Protein AF-A0A531KGA3-F1 (afdb_monomer)

Mean predicted aligned error: 5.95 Å

Structure (mmCIF, N/CA/C/O backbone):
data_AF-A0A531KGA3-F1
#
_entry.id   AF-A0A531KGA3-F1
#
loop_
_atom_site.group_PDB
_atom_site.id
_atom_site.type_symbol
_atom_site.label_atom_id
_atom_site.label_alt_id
_atom_site.label_comp_id
_atom_site.label_asym_id
_atom_site.label_entity_id
_atom_site.label_seq_id
_atom_site.pdbx_PDB_ins_code
_atom_site.Cartn_x
_atom_site.Cartn_y
_atom_site.Cartn_z
_atom_site.occupancy
_atom_site.B_iso_or_equiv
_atom_site.auth_seq_id
_atom_site.auth_comp_id
_atom_site.auth_asym_id
_atom_site.auth_atom_id
_atom_site.pdbx_PDB_model_num
ATOM 1 N N . LEU A 1 1 ? 24.587 -5.714 -18.022 1.00 88.25 1 LEU A N 1
ATOM 2 C CA . LEU A 1 1 ? 23.294 -5.263 -17.454 1.00 88.25 1 LEU A CA 1
ATOM 3 C C . LEU A 1 1 ? 22.081 -5.694 -18.294 1.00 88.25 1 LEU A C 1
ATOM 5 O O . LEU A 1 1 ? 21.226 -6.366 -17.737 1.00 88.25 1 LEU A O 1
ATOM 9 N N . ILE A 1 2 ? 22.032 -5.436 -19.612 1.00 92.56 2 ILE A N 1
ATOM 10 C CA . ILE A 1 2 ? 20.895 -5.806 -20.502 1.00 92.56 2 ILE A CA 1
ATOM 11 C C . ILE A 1 2 ? 20.440 -7.267 -20.344 1.00 92.56 2 ILE A C 1
ATOM 13 O O . ILE A 1 2 ? 19.265 -7.530 -20.120 1.00 92.56 2 ILE A O 1
ATOM 17 N N . ARG A 1 3 ? 21.375 -8.229 -20.357 1.00 94.12 3 ARG A N 1
ATOM 18 C CA . ARG A 1 3 ? 21.064 -9.657 -20.150 1.00 94.12 3 ARG A CA 1
ATOM 19 C C . ARG A 1 3 ? 20.325 -9.940 -18.829 1.00 94.12 3 ARG A C 1
ATOM 21 O O . ARG A 1 3 ? 19.487 -10.834 -18.787 1.00 94.12 3 ARG A O 1
ATOM 28 N N . ILE A 1 4 ? 20.637 -9.206 -17.757 1.00 93.94 4 ILE A N 1
ATOM 29 C CA . ILE A 1 4 ? 19.978 -9.361 -16.448 1.00 93.94 4 ILE A CA 1
ATOM 30 C C . ILE A 1 4 ? 18.566 -8.782 -16.506 1.00 93.94 4 ILE A C 1
ATOM 32 O O . ILE A 1 4 ? 17.634 -9.446 -16.064 1.00 93.94 4 ILE A O 1
ATOM 36 N N . ILE A 1 5 ? 18.410 -7.592 -17.096 1.00 94.19 5 ILE A N 1
ATOM 37 C CA . ILE A 1 5 ? 17.101 -6.957 -17.291 1.00 94.19 5 ILE A CA 1
ATOM 38 C C . ILE A 1 5 ? 16.182 -7.916 -18.056 1.00 94.19 5 ILE A C 1
ATOM 40 O O . ILE A 1 5 ? 15.120 -8.256 -17.545 1.00 94.19 5 ILE A O 1
ATOM 44 N N . ASN A 1 6 ? 16.640 -8.445 -19.198 1.00 93.12 6 ASN A N 1
ATOM 45 C CA . ASN A 1 6 ? 15.880 -9.395 -20.018 1.00 93.12 6 ASN A CA 1
ATOM 46 C C . ASN A 1 6 ? 15.467 -10.645 -19.236 1.00 93.12 6 ASN A C 1
ATOM 48 O O . ASN A 1 6 ? 14.332 -11.095 -19.357 1.00 93.12 6 ASN A O 1
ATOM 52 N N . LYS A 1 7 ? 16.351 -11.179 -18.383 1.00 92.56 7 LYS A N 1
ATOM 53 C CA . LYS A 1 7 ? 16.028 -12.329 -17.528 1.00 92.56 7 LYS A CA 1
ATOM 54 C C . LYS A 1 7 ? 14.934 -12.003 -16.502 1.00 92.56 7 LYS A C 1
ATOM 56 O O . LYS A 1 7 ? 14.063 -12.837 -16.277 1.00 92.56 7 LYS A O 1
ATOM 61 N N . ILE A 1 8 ? 14.978 -10.820 -15.883 1.00 91.19 8 ILE A N 1
ATOM 62 C CA . ILE A 1 8 ? 13.982 -10.389 -14.888 1.00 91.19 8 ILE A CA 1
ATOM 63 C C . ILE A 1 8 ? 12.620 -10.176 -15.550 1.00 91.19 8 ILE A C 1
ATOM 65 O O . ILE A 1 8 ? 11.625 -10.710 -15.068 1.00 91.19 8 ILE A O 1
ATOM 69 N N . VAL A 1 9 ? 12.569 -9.432 -16.658 1.00 90.00 9 VAL A N 1
ATOM 70 C CA . VAL A 1 9 ? 11.294 -9.097 -17.311 1.00 90.00 9 VAL A CA 1
ATOM 71 C C . VAL A 1 9 ? 10.654 -10.312 -17.979 1.00 90.00 9 VAL A C 1
ATOM 73 O O . VAL A 1 9 ? 9.442 -10.487 -17.869 1.00 90.00 9 VAL A O 1
ATOM 76 N N . ALA A 1 10 ? 11.452 -11.215 -18.562 1.00 89.81 10 ALA A N 1
ATOM 77 C CA . ALA A 1 10 ? 10.942 -12.454 -19.145 1.00 89.81 10 ALA A CA 1
ATOM 78 C C . ALA A 1 10 ? 10.292 -13.365 -18.091 1.00 89.81 10 ALA A C 1
ATOM 80 O O . ALA A 1 10 ? 9.258 -13.971 -18.362 1.00 89.81 10 ALA A O 1
ATOM 81 N N . ALA A 1 11 ? 10.840 -13.411 -16.869 1.00 88.2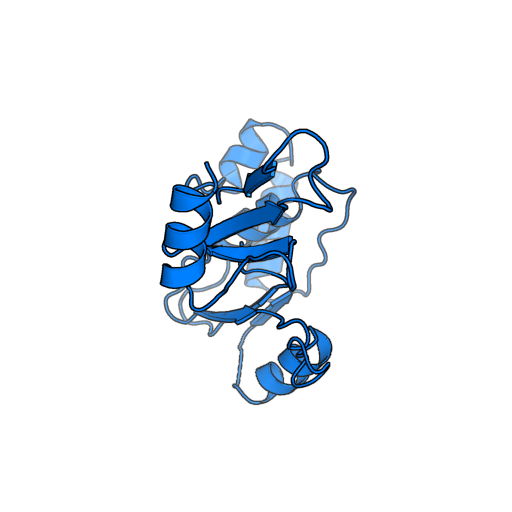5 11 ALA A N 1
ATOM 82 C CA . ALA A 1 11 ? 10.275 -14.199 -15.770 1.00 88.25 11 ALA A CA 1
ATOM 83 C C . ALA A 1 11 ? 8.872 -13.733 -15.335 1.00 88.25 11 ALA A C 1
ATOM 85 O O . ALA A 1 11 ? 8.167 -14.475 -14.658 1.00 88.25 11 ALA A O 1
ATOM 86 N N . VAL A 1 12 ? 8.465 -12.519 -15.718 1.00 83.88 12 VAL A N 1
ATOM 87 C CA . VAL A 1 12 ? 7.171 -11.912 -15.366 1.00 83.88 12 VAL A CA 1
ATOM 88 C C . VAL A 1 12 ? 6.328 -11.586 -16.606 1.00 83.88 12 VAL A C 1
ATOM 90 O O . VAL A 1 12 ? 5.398 -10.785 -16.540 1.00 83.88 12 VAL A O 1
ATOM 93 N N . GLY A 1 13 ? 6.660 -12.195 -17.753 1.00 83.94 13 GLY A N 1
ATOM 94 C CA . GLY A 1 13 ? 5.906 -12.058 -19.003 1.00 83.94 13 GLY A CA 1
ATOM 95 C C . GLY A 1 13 ? 6.000 -10.674 -19.653 1.00 83.94 13 GLY A C 1
ATOM 96 O O . GLY A 1 13 ? 5.093 -10.268 -20.379 1.00 83.94 13 GLY A O 1
ATOM 97 N N . ARG A 1 14 ? 7.068 -9.921 -19.377 1.00 86.25 14 ARG A N 1
ATOM 98 C CA . ARG A 1 14 ? 7.345 -8.605 -19.969 1.00 86.25 14 ARG A CA 1
ATOM 99 C C . ARG A 1 14 ? 8.585 -8.666 -20.863 1.00 86.25 14 ARG A C 1
ATOM 101 O O . ARG A 1 14 ? 9.396 -9.585 -20.763 1.00 86.25 14 ARG A O 1
ATOM 108 N N . ARG A 1 15 ? 8.737 -7.673 -21.740 1.00 88.69 15 ARG A N 1
ATOM 109 C CA . ARG A 1 15 ? 9.884 -7.532 -22.648 1.00 88.69 15 ARG A CA 1
ATOM 110 C C . ARG A 1 15 ? 10.446 -6.116 -22.599 1.00 88.69 15 ARG A C 1
ATOM 112 O O . ARG A 1 15 ? 9.725 -5.193 -22.233 1.00 88.69 15 ARG A O 1
ATOM 119 N N . VAL A 1 16 ? 11.716 -5.981 -22.966 1.00 91.06 16 VAL A N 1
ATOM 120 C CA . VAL A 1 16 ? 12.384 -4.697 -23.190 1.00 91.06 16 VAL A CA 1
ATOM 121 C C . VAL A 1 16 ? 13.382 -4.860 -24.334 1.00 91.06 16 VAL A C 1
ATOM 123 O O . VAL A 1 16 ? 14.194 -5.785 -24.332 1.00 91.06 16 VAL A O 1
ATOM 126 N N . ASP A 1 17 ? 13.276 -4.000 -25.338 1.00 91.56 17 ASP A N 1
ATOM 127 C CA . ASP A 1 17 ? 14.075 -4.025 -26.567 1.00 91.56 17 ASP A CA 1
ATOM 128 C C . ASP A 1 17 ? 14.058 -2.635 -27.232 1.00 91.56 17 ASP A C 1
ATOM 130 O O . ASP A 1 17 ? 13.523 -1.686 -26.669 1.00 91.56 17 ASP A O 1
ATOM 134 N N . GLU A 1 18 ? 14.669 -2.472 -28.405 1.00 88.88 18 GLU A N 1
ATOM 135 C CA . GLU A 1 18 ? 14.746 -1.162 -29.075 1.00 88.88 18 GLU A CA 1
ATOM 136 C C . GLU A 1 18 ? 13.375 -0.612 -29.506 1.00 88.88 18 GLU A C 1
ATOM 138 O O . GLU A 1 18 ? 13.206 0.602 -29.596 1.00 88.88 18 GLU A O 1
ATOM 143 N N . SER A 1 19 ? 12.380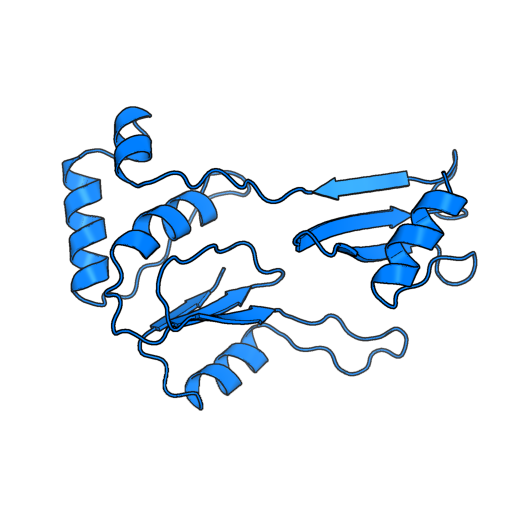 -1.482 -29.724 1.00 88.25 19 SER A N 1
ATOM 144 C CA . SER A 1 19 ? 11.000 -1.072 -30.020 1.00 88.25 19 SER A CA 1
ATOM 145 C C . SER A 1 19 ? 10.226 -0.684 -28.756 1.00 88.25 19 SER A C 1
ATOM 147 O O . SER A 1 19 ? 9.285 0.107 -28.815 1.00 88.25 19 SER A O 1
ATOM 149 N N . GLN A 1 20 ? 10.627 -1.232 -27.603 1.00 87.94 20 GLN A N 1
ATOM 150 C CA . GLN A 1 20 ? 10.056 -0.970 -26.280 1.00 87.94 20 GLN A CA 1
ATOM 151 C C . GLN A 1 20 ? 11.177 -0.746 -25.263 1.00 87.94 20 GLN A C 1
ATOM 153 O O . GLN A 1 20 ? 11.467 -1.630 -24.450 1.00 87.94 20 GLN A O 1
ATOM 158 N N . PRO A 1 21 ? 11.829 0.431 -25.296 1.00 92.88 21 PRO A N 1
ATOM 159 C CA . PRO A 1 21 ? 13.055 0.666 -24.543 1.00 92.88 21 PRO A CA 1
ATOM 160 C C . PRO A 1 21 ? 12.815 0.904 -23.050 1.00 92.88 21 PRO A C 1
ATOM 162 O O . PRO A 1 21 ? 13.771 1.167 -22.331 1.00 92.88 21 PRO A O 1
ATOM 165 N N . MET A 1 22 ? 11.573 0.828 -22.564 1.00 94.06 22 MET A N 1
ATOM 166 C CA . MET A 1 22 ? 11.210 0.984 -21.155 1.00 94.06 22 MET A CA 1
ATOM 167 C C . MET A 1 22 ? 10.280 -0.139 -20.716 1.00 94.06 22 MET A C 1
ATOM 169 O O . MET A 1 22 ? 9.460 -0.619 -21.498 1.00 94.06 22 MET A O 1
ATOM 173 N N . VAL A 1 23 ? 10.384 -0.535 -19.452 1.00 90.25 23 VAL A N 1
ATOM 174 C CA . VAL A 1 23 ? 9.563 -1.599 -18.877 1.00 90.25 23 VAL A CA 1
ATOM 175 C C . VAL A 1 23 ? 9.307 -1.352 -17.397 1.00 90.25 23 VAL A C 1
ATOM 177 O O . VAL A 1 23 ? 10.236 -1.128 -16.623 1.00 90.25 23 VAL A O 1
ATOM 180 N N . ASP A 1 24 ? 8.040 -1.473 -17.011 1.00 88.06 24 ASP A N 1
ATOM 181 C CA . ASP A 1 24 ? 7.594 -1.574 -15.626 1.00 88.06 24 ASP A CA 1
ATOM 182 C C . ASP A 1 24 ? 7.093 -2.993 -15.357 1.00 88.06 24 ASP A C 1
ATOM 184 O O . ASP A 1 24 ? 6.303 -3.569 -16.114 1.00 88.06 24 ASP A O 1
ATOM 188 N N . ALA A 1 25 ? 7.583 -3.579 -14.273 1.00 85.25 25 ALA A N 1
ATOM 189 C CA . ALA A 1 25 ? 7.376 -4.974 -13.938 1.00 85.25 25 ALA A CA 1
ATOM 190 C C . ALA A 1 25 ? 7.244 -5.176 -12.427 1.00 85.25 25 ALA A C 1
ATOM 192 O O . ALA A 1 25 ? 7.777 -4.419 -11.612 1.00 85.25 25 ALA A O 1
ATOM 193 N N . ARG A 1 26 ? 6.559 -6.258 -12.054 1.00 82.00 26 ARG A N 1
ATOM 194 C CA . ARG A 1 26 ? 6.476 -6.729 -10.674 1.00 82.00 26 ARG A CA 1
ATOM 195 C C . ARG A 1 26 ? 7.246 -8.030 -10.544 1.00 82.00 26 ARG A C 1
ATOM 197 O O . ARG A 1 26 ? 6.891 -9.012 -11.184 1.00 82.00 26 ARG A O 1
ATOM 204 N N . MET A 1 27 ? 8.303 -8.020 -9.743 1.00 86.31 27 MET A N 1
ATOM 205 C CA . MET A 1 27 ? 9.130 -9.196 -9.492 1.00 86.31 27 MET A CA 1
ATOM 206 C C . MET A 1 27 ? 8.370 -10.235 -8.657 1.00 86.31 27 MET A C 1
ATOM 208 O O . MET A 1 27 ? 7.393 -9.919 -7.979 1.00 86.31 27 MET A O 1
ATOM 212 N N . LEU A 1 28 ? 8.848 -11.481 -8.671 1.00 80.94 28 LEU A N 1
ATOM 213 C CA . LEU A 1 28 ? 8.245 -12.592 -7.919 1.00 80.94 28 LEU A CA 1
ATOM 214 C C . LEU A 1 28 ? 8.232 -12.364 -6.398 1.00 80.94 28 LEU A C 1
ATOM 216 O O . LEU A 1 28 ? 7.347 -12.859 -5.711 1.00 80.94 28 LEU A O 1
ATOM 220 N N . ASP A 1 29 ? 9.186 -11.594 -5.868 1.00 80.50 29 ASP A N 1
ATOM 221 C CA . ASP A 1 29 ? 9.223 -11.196 -4.453 1.00 80.50 29 ASP A CA 1
ATOM 222 C C . ASP A 1 29 ? 8.266 -10.032 -4.130 1.00 80.50 29 ASP A C 1
ATOM 224 O O . ASP A 1 29 ? 8.257 -9.504 -3.018 1.00 80.50 29 ASP A O 1
ATOM 228 N N . GLY A 1 30 ? 7.477 -9.618 -5.118 1.00 78.88 30 GLY A N 1
ATOM 229 C CA . GLY A 1 30 ? 6.562 -8.505 -5.057 1.00 78.88 30 GLY A CA 1
ATOM 230 C C . GLY A 1 30 ? 7.179 -7.193 -5.510 1.00 78.88 30 GLY A C 1
ATOM 231 O O . GLY A 1 30 ? 6.383 -6.371 -5.942 1.00 78.88 30 GLY A O 1
ATOM 232 N N . SER A 1 31 ? 8.510 -7.000 -5.451 1.00 84.56 31 SER A N 1
ATOM 233 C CA . SER A 1 31 ? 9.213 -5.720 -5.680 1.00 84.56 31 SER A CA 1
ATOM 234 C C . SER A 1 31 ? 8.862 -5.074 -7.021 1.00 84.56 31 SER A C 1
ATOM 236 O O . SER A 1 31 ? 8.691 -5.762 -8.030 1.00 84.56 31 SER A O 1
ATOM 238 N N . ARG A 1 32 ? 8.798 -3.735 -7.056 1.00 86.00 32 ARG A N 1
ATOM 239 C CA . ARG A 1 32 ? 8.623 -3.010 -8.325 1.00 86.00 32 ARG A CA 1
ATOM 240 C C . ARG A 1 32 ? 9.972 -2.890 -9.022 1.00 86.00 32 ARG A C 1
ATOM 242 O O . ARG A 1 32 ? 10.941 -2.436 -8.412 1.00 86.00 32 ARG A O 1
ATOM 249 N N . PHE A 1 33 ? 10.010 -3.280 -10.286 1.00 91.62 33 PHE A N 1
ATOM 250 C CA . PHE A 1 33 ? 11.171 -3.205 -11.158 1.00 91.62 33 PHE A CA 1
ATOM 251 C C . PHE A 1 33 ? 10.846 -2.281 -12.326 1.00 91.62 33 PHE A C 1
ATOM 253 O O . PHE A 1 33 ? 9.891 -2.529 -13.058 1.00 91.62 33 PHE A O 1
ATOM 260 N N . ASN A 1 34 ? 11.653 -1.244 -12.504 1.00 94.25 34 ASN A N 1
ATOM 261 C CA . ASN A 1 34 ? 11.634 -0.397 -13.685 1.00 94.25 34 ASN A CA 1
ATOM 262 C C . ASN A 1 34 ? 12.994 -0.496 -14.380 1.00 94.25 34 ASN A C 1
ATOM 264 O O . ASN A 1 34 ? 14.035 -0.509 -13.714 1.00 94.25 34 ASN A O 1
ATOM 268 N N . ALA A 1 35 ? 12.989 -0.566 -15.706 1.00 96.00 35 ALA A N 1
ATOM 269 C CA . ALA A 1 35 ? 14.207 -0.440 -16.488 1.00 96.00 35 ALA A CA 1
ATOM 270 C C . ALA A 1 35 ? 13.984 0.378 -17.759 1.00 96.00 35 ALA A C 1
ATOM 272 O O . ALA A 1 35 ? 12.908 0.340 -18.354 1.00 96.00 35 ALA A O 1
ATOM 273 N N . ALA A 1 36 ? 15.041 1.063 -18.190 1.00 95.75 36 ALA A N 1
ATOM 274 C CA . ALA A 1 36 ? 15.104 1.762 -19.464 1.00 95.75 36 ALA A CA 1
ATOM 275 C C . ALA A 1 36 ? 16.429 1.451 -20.170 1.00 95.75 36 ALA A C 1
ATOM 277 O O . ALA A 1 36 ? 17.481 1.419 -19.538 1.00 95.75 36 ALA A O 1
ATOM 278 N N . ILE A 1 37 ? 16.403 1.205 -21.474 1.00 95.62 37 ILE A N 1
ATOM 279 C CA . ILE A 1 37 ? 17.581 0.948 -22.311 1.00 95.62 37 ILE A CA 1
ATOM 280 C C . ILE A 1 37 ? 17.681 2.003 -23.417 1.00 95.62 37 ILE A C 1
ATOM 282 O O . ILE A 1 37 ? 16.841 2.899 -23.505 1.00 95.62 37 ILE A O 1
ATOM 286 N N . ARG A 1 38 ? 18.716 1.934 -24.263 1.00 93.44 38 ARG A N 1
ATOM 287 C CA . ARG A 1 38 ? 18.810 2.822 -25.429 1.00 93.44 38 ARG A CA 1
ATOM 288 C C . ARG A 1 38 ? 17.583 2.663 -26.343 1.00 93.44 38 ARG A C 1
ATOM 290 O O . ARG A 1 38 ? 17.120 1.538 -26.511 1.00 93.44 38 ARG A O 1
ATOM 297 N N . PRO A 1 39 ? 17.076 3.760 -26.935 1.00 92.44 39 PRO A N 1
ATOM 298 C CA . PRO A 1 39 ? 17.633 5.122 -26.918 1.00 92.44 39 PRO A CA 1
ATOM 299 C C . PRO A 1 39 ? 17.283 5.977 -25.681 1.00 92.44 39 PRO A C 1
ATOM 301 O O . PRO A 1 39 ? 17.804 7.079 -25.562 1.00 92.44 39 PRO A O 1
ATOM 304 N N . VAL A 1 40 ? 16.447 5.498 -24.751 1.00 94.75 40 VAL A N 1
ATOM 305 C CA . VAL A 1 40 ? 16.014 6.270 -23.563 1.00 94.75 40 VAL A CA 1
ATOM 306 C C . VAL A 1 40 ? 17.157 6.468 -22.564 1.00 94.75 40 VAL A C 1
ATOM 308 O O . VAL A 1 40 ? 17.414 7.581 -22.114 1.00 94.75 40 VAL A O 1
ATOM 311 N N . GLY A 1 41 ? 17.866 5.391 -22.226 1.00 93.25 41 GLY A N 1
ATO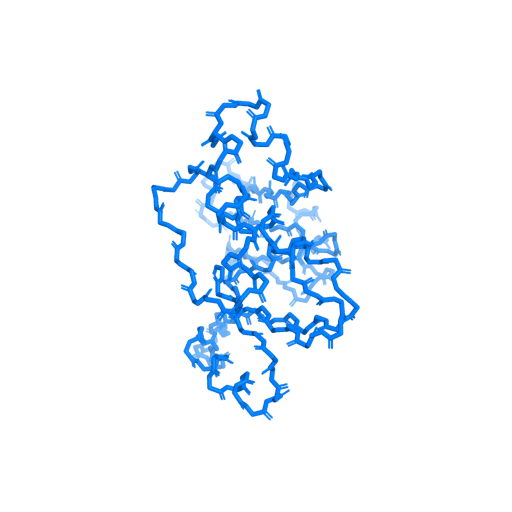M 312 C CA . GLY A 1 41 ? 19.082 5.455 -21.416 1.00 93.25 41 GLY A CA 1
ATOM 313 C C . GLY A 1 41 ? 20.290 5.809 -22.282 1.00 93.25 41 GLY A C 1
ATOM 314 O O . GLY A 1 41 ? 20.935 4.905 -22.813 1.00 93.25 41 GLY A O 1
ATOM 315 N N . VAL A 1 42 ? 20.575 7.105 -22.444 1.00 93.00 42 VAL A N 1
ATOM 316 C CA . VAL A 1 42 ? 21.631 7.630 -23.338 1.00 93.00 42 VAL A CA 1
ATOM 317 C C . VAL A 1 42 ? 22.995 6.993 -23.045 1.00 93.00 42 VAL A C 1
ATOM 319 O O . VAL A 1 42 ? 23.626 6.434 -23.945 1.00 93.00 42 VAL A O 1
ATOM 322 N N . ASP A 1 43 ? 23.389 6.971 -21.770 1.00 94.94 43 ASP A N 1
ATOM 323 C CA . ASP A 1 43 ? 24.682 6.438 -21.313 1.00 94.94 43 ASP A CA 1
ATOM 324 C C . ASP A 1 43 ? 24.675 4.914 -21.091 1.00 94.94 43 ASP A C 1
ATOM 326 O O . ASP A 1 43 ? 25.693 4.310 -20.749 1.00 94.94 43 ASP A O 1
ATOM 330 N N . GLY A 1 44 ? 23.527 4.264 -21.297 1.00 93.12 44 GLY A N 1
ATOM 331 C CA . GLY A 1 44 ? 23.346 2.830 -21.112 1.00 93.12 44 GLY A CA 1
ATOM 332 C C . GLY A 1 44 ? 22.077 2.465 -20.335 1.00 93.12 44 GLY A C 1
ATOM 333 O O . GLY A 1 44 ? 21.236 3.316 -20.055 1.00 93.12 44 GLY A O 1
ATOM 334 N N . PRO A 1 45 ? 21.902 1.173 -20.002 1.00 95.81 45 PRO A N 1
ATOM 335 C CA . PRO A 1 45 ? 20.710 0.690 -19.314 1.00 95.81 45 PRO A CA 1
ATOM 336 C C . PRO A 1 45 ? 20.565 1.261 -17.897 1.00 95.81 45 PRO A C 1
ATOM 338 O O . PRO A 1 45 ? 21.473 1.129 -17.079 1.00 95.81 45 PRO A O 1
ATOM 341 N N . LEU A 1 46 ? 19.391 1.804 -17.594 1.00 97.06 46 LEU A N 1
ATOM 342 C CA . LEU A 1 46 ? 18.965 2.282 -16.283 1.00 97.06 46 LEU A CA 1
ATOM 343 C C . LEU A 1 46 ? 18.059 1.238 -15.625 1.00 97.06 46 LEU A C 1
ATOM 345 O O . LEU A 1 46 ? 17.234 0.615 -16.294 1.00 97.06 46 LEU A O 1
ATOM 349 N N . VAL A 1 47 ? 18.205 1.047 -14.313 1.00 96.00 47 VAL A N 1
ATOM 350 C CA . VAL A 1 47 ? 17.374 0.131 -13.520 1.00 96.00 47 VAL A CA 1
ATOM 351 C C . VAL A 1 47 ? 17.040 0.780 -12.183 1.00 96.00 47 VAL A C 1
ATOM 353 O O . VAL A 1 47 ? 17.930 1.278 -11.497 1.00 96.00 47 VAL A O 1
ATOM 356 N N . SER A 1 48 ? 15.773 0.711 -11.784 1.00 94.12 48 SER A N 1
ATOM 357 C CA . SER A 1 48 ? 15.305 1.082 -10.450 1.00 94.12 48 SER A CA 1
ATOM 358 C C . SER A 1 48 ? 14.510 -0.070 -9.845 1.00 94.12 48 SER A C 1
ATOM 360 O O . SER A 1 48 ? 13.600 -0.612 -10.475 1.00 94.12 48 SER A O 1
ATOM 362 N N . ILE A 1 49 ? 14.863 -0.465 -8.620 1.00 91.38 49 ILE A N 1
ATOM 363 C CA . ILE A 1 49 ? 14.156 -1.510 -7.876 1.00 91.38 49 ILE A CA 1
ATOM 364 C C . ILE A 1 49 ? 13.664 -0.923 -6.566 1.00 91.38 49 ILE A C 1
ATOM 366 O O . ILE A 1 49 ? 14.451 -0.557 -5.692 1.00 91.38 49 ILE A O 1
ATOM 370 N N . ARG A 1 50 ? 12.345 -0.898 -6.404 1.00 86.56 50 ARG A N 1
ATOM 371 C CA . ARG A 1 50 ? 11.698 -0.511 -5.156 1.00 86.56 50 ARG A CA 1
ATOM 372 C C . ARG A 1 50 ? 11.252 -1.768 -4.428 1.00 86.56 50 ARG A C 1
ATOM 374 O O . ARG A 1 50 ? 10.254 -2.397 -4.786 1.00 86.56 50 ARG A O 1
ATOM 381 N N . LYS A 1 51 ? 12.022 -2.130 -3.403 1.00 82.38 51 LYS A N 1
ATOM 382 C CA . LYS A 1 51 ? 11.719 -3.268 -2.534 1.00 82.38 51 LYS A CA 1
ATOM 383 C C . LYS A 1 51 ? 10.573 -2.924 -1.596 1.00 82.38 51 LYS A C 1
ATOM 385 O O . LYS A 1 51 ? 10.493 -1.809 -1.083 1.00 82.38 51 LYS A O 1
ATOM 390 N N . PHE A 1 52 ? 9.735 -3.910 -1.314 1.00 71.75 52 PHE A N 1
ATOM 391 C CA . PHE A 1 52 ? 8.758 -3.796 -0.241 1.00 71.75 52 PHE A CA 1
ATOM 392 C C . PHE A 1 52 ? 9.421 -4.120 1.094 1.00 71.75 52 PHE A C 1
ATOM 394 O O . PHE A 1 52 ? 10.107 -5.137 1.232 1.00 71.75 52 PHE A O 1
ATOM 401 N N . SER A 1 53 ? 9.248 -3.232 2.076 1.00 67.44 53 SER A N 1
ATOM 402 C CA . SER A 1 53 ? 9.708 -3.494 3.438 1.00 67.44 53 SER A CA 1
ATOM 403 C C . SER A 1 53 ? 8.993 -4.735 3.965 1.00 67.44 53 SER A C 1
ATOM 405 O O . SER A 1 53 ? 7.764 -4.789 3.980 1.00 67.44 53 SER A O 1
ATOM 407 N N . LYS A 1 54 ? 9.762 -5.733 4.407 1.00 66.56 54 LYS A N 1
ATOM 408 C CA . LYS A 1 54 ? 9.222 -6.889 5.137 1.00 66.56 54 LYS A CA 1
ATOM 409 C C . LYS A 1 54 ? 8.903 -6.546 6.595 1.00 66.56 54 LYS A C 1
ATOM 411 O O . LYS A 1 54 ? 8.157 -7.270 7.246 1.00 66.56 54 LYS A O 1
ATOM 416 N N . ASN A 1 55 ? 9.465 -5.449 7.108 1.00 66.25 55 ASN A N 1
ATOM 417 C CA . ASN A 1 55 ? 9.267 -5.027 8.486 1.00 66.25 55 ASN A CA 1
ATOM 418 C C . ASN A 1 55 ? 7.984 -4.210 8.593 1.00 66.25 55 ASN A C 1
ATOM 420 O O . ASN A 1 55 ? 7.917 -3.065 8.141 1.00 66.25 55 ASN A O 1
ATOM 424 N N . LYS A 1 56 ? 6.978 -4.823 9.216 1.00 72.56 56 LYS A N 1
ATOM 425 C CA . LYS A 1 56 ? 5.712 -4.188 9.567 1.00 72.56 56 LYS A CA 1
ATOM 426 C C . LYS A 1 56 ? 5.931 -3.328 10.812 1.00 72.56 56 LYS A C 1
ATOM 428 O O . LYS A 1 56 ? 6.320 -3.836 11.863 1.00 72.56 56 LYS A O 1
ATOM 433 N N . LEU A 1 57 ? 5.718 -2.021 10.688 1.00 83.56 57 LEU A N 1
ATOM 434 C CA . LEU A 1 57 ? 5.668 -1.122 11.839 1.00 83.56 57 LEU A CA 1
ATOM 435 C C . LEU A 1 57 ? 4.272 -1.217 12.451 1.00 83.56 57 LEU A C 1
ATOM 437 O O . LEU A 1 57 ? 3.289 -0.886 11.797 1.00 83.56 57 LEU A O 1
ATOM 441 N N . GLY A 1 58 ? 4.192 -1.716 13.684 1.00 90.12 58 GLY A N 1
ATOM 442 C CA . GLY A 1 58 ? 2.950 -1.724 14.452 1.00 90.12 58 GLY A CA 1
ATOM 443 C C . GLY A 1 58 ? 2.667 -0.357 15.070 1.00 90.12 58 GLY A C 1
ATOM 444 O O . GLY A 1 58 ? 3.571 0.467 15.210 1.00 90.12 58 GLY A O 1
ATOM 445 N N . LEU A 1 59 ? 1.421 -0.140 15.494 1.00 92.25 59 LEU A N 1
ATOM 446 C CA . LEU A 1 59 ? 0.998 1.129 16.093 1.00 92.25 59 LEU A CA 1
ATOM 447 C C . LEU A 1 59 ? 1.793 1.471 17.367 1.00 92.25 59 LEU A C 1
ATOM 449 O O . LEU A 1 59 ? 2.134 2.631 17.560 1.00 92.25 59 LEU A O 1
ATOM 453 N N . HIS A 1 60 ? 2.196 0.468 18.160 1.00 92.44 60 HIS A N 1
ATOM 454 C CA . HIS A 1 60 ? 3.080 0.666 19.321 1.00 92.44 60 HIS A CA 1
ATOM 455 C C . HIS A 1 60 ? 4.417 1.320 18.937 1.00 92.44 60 HIS A C 1
ATOM 457 O O . HIS A 1 60 ? 4.823 2.291 19.563 1.00 92.44 60 HIS A O 1
ATOM 463 N N . LYS A 1 61 ? 5.060 0.872 17.848 1.00 93.19 61 LYS A N 1
ATOM 464 C CA . LYS A 1 61 ? 6.317 1.474 17.371 1.00 93.19 61 LYS A CA 1
ATOM 465 C C . LYS A 1 61 ? 6.117 2.900 16.885 1.00 93.19 61 LYS A C 1
ATOM 467 O O . LYS A 1 61 ? 7.012 3.724 17.014 1.00 93.19 61 LYS A O 1
ATOM 472 N N . LEU A 1 62 ? 4.951 3.203 16.312 1.00 94.06 62 LEU A N 1
ATOM 473 C CA . LEU A 1 62 ? 4.623 4.572 15.916 1.00 94.06 62 LEU A CA 1
ATOM 474 C C . LEU A 1 62 ? 4.470 5.491 17.136 1.00 94.06 62 LEU A C 1
ATOM 476 O O . LEU A 1 62 ? 4.853 6.656 17.047 1.00 94.06 62 LEU A O 1
ATOM 480 N N . VAL A 1 63 ? 3.980 4.972 18.267 1.00 96.44 63 VAL A N 1
ATOM 481 C CA . VAL A 1 63 ? 3.975 5.696 19.548 1.00 96.44 63 VAL A CA 1
ATOM 482 C C . VAL A 1 63 ? 5.396 5.872 20.086 1.00 96.44 63 VAL A C 1
ATOM 484 O O . VAL A 1 63 ? 5.774 6.986 20.433 1.00 96.44 63 VAL A O 1
ATOM 487 N N . GLU A 1 64 ? 6.215 4.815 20.082 1.00 95.94 64 GLU A N 1
ATOM 488 C CA . GLU A 1 64 ? 7.625 4.873 20.512 1.00 95.94 64 GLU A CA 1
ATOM 489 C C . GLU A 1 64 ? 8.446 5.892 19.708 1.00 95.94 64 GLU A C 1
ATOM 491 O O . GLU A 1 64 ? 9.277 6.606 20.264 1.00 95.94 64 GLU A O 1
ATOM 496 N N . PHE A 1 65 ? 8.194 5.999 18.401 1.00 93.88 65 PHE A N 1
ATOM 497 C CA . PHE A 1 65 ? 8.833 6.988 17.529 1.00 93.88 65 PHE A CA 1
ATOM 498 C C . PHE A 1 65 ? 8.253 8.402 17.658 1.00 93.88 65 PHE A C 1
ATOM 500 O O . PHE A 1 65 ? 8.730 9.314 16.984 1.00 93.88 65 PHE A O 1
ATOM 507 N N . GLY A 1 66 ? 7.215 8.598 18.474 1.00 94.56 66 GLY A N 1
ATOM 508 C CA . GLY A 1 66 ? 6.543 9.886 18.634 1.00 94.56 66 GLY A CA 1
ATOM 509 C C . GLY A 1 66 ? 5.740 10.332 17.407 1.00 94.56 66 GLY A C 1
ATOM 510 O O . GLY A 1 66 ? 5.409 11.509 17.293 1.00 94.56 66 GLY A O 1
ATOM 511 N N . ALA A 1 67 ? 5.414 9.421 16.483 1.00 93.94 67 ALA A N 1
ATOM 512 C CA . ALA A 1 67 ? 4.602 9.734 15.304 1.00 93.94 67 ALA A CA 1
ATOM 513 C C . ALA A 1 67 ? 3.120 9.952 15.661 1.00 93.94 67 ALA A C 1
ATOM 515 O O . ALA A 1 67 ? 2.420 10.700 14.979 1.00 93.94 67 ALA A O 1
ATOM 516 N N . VAL A 1 68 ? 2.646 9.302 16.727 1.00 95.75 68 VAL A N 1
ATOM 517 C CA . VAL A 1 68 ? 1.333 9.513 17.355 1.00 95.75 68 VAL A CA 1
ATOM 518 C C . VAL A 1 68 ? 1.461 9.380 18.867 1.00 95.75 68 VAL A C 1
ATOM 520 O O . VAL A 1 68 ? 2.342 8.685 19.361 1.00 95.75 68 VAL A O 1
ATOM 523 N N . THR A 1 69 ? 0.571 10.023 19.619 1.00 97.69 69 THR A N 1
ATOM 524 C CA . THR A 1 69 ? 0.491 9.802 21.069 1.00 97.69 69 THR A CA 1
ATOM 525 C C . THR A 1 69 ? -0.248 8.500 21.381 1.00 97.69 69 THR A C 1
ATOM 527 O O . THR A 1 69 ? -1.026 8.004 20.562 1.00 97.69 69 THR A O 1
ATOM 530 N N . GLN A 1 70 ? -0.056 7.971 22.592 1.00 97.50 70 GLN A N 1
ATOM 531 C CA . GLN A 1 70 ? -0.771 6.784 23.069 1.00 97.50 70 GLN A CA 1
ATOM 532 C C . GLN A 1 70 ? -2.300 6.967 23.005 1.00 97.50 70 GLN A C 1
ATOM 534 O O . GLN A 1 70 ? -3.002 6.131 22.442 1.00 97.50 70 GLN A O 1
ATOM 539 N N . ASN A 1 71 ? -2.811 8.114 23.464 1.00 97.94 71 ASN A N 1
ATOM 540 C CA . ASN A 1 71 ? -4.248 8.409 23.427 1.00 97.94 71 ASN A CA 1
ATOM 541 C C . ASN A 1 71 ? -4.790 8.450 21.986 1.00 97.94 71 ASN A C 1
ATOM 543 O O . ASN A 1 71 ? -5.892 7.976 21.717 1.00 97.94 71 ASN A O 1
ATOM 547 N N . MET A 1 72 ? -4.023 8.996 21.034 1.00 97.25 72 MET A N 1
ATOM 548 C CA . MET A 1 72 ? -4.414 8.982 19.619 1.00 97.25 72 MET A CA 1
ATOM 549 C C . MET A 1 72 ? -4.429 7.560 19.059 1.00 97.25 72 MET A C 1
ATOM 551 O O . MET A 1 72 ? -5.349 7.211 18.322 1.00 97.25 72 MET A O 1
ATOM 555 N N . ALA A 1 73 ? -3.439 6.737 19.409 1.00 96.94 73 ALA A N 1
ATOM 556 C CA . ALA A 1 73 ? -3.383 5.342 18.993 1.00 96.94 73 ALA A CA 1
ATOM 557 C C . ALA A 1 73 ? -4.617 4.557 19.469 1.00 96.94 73 ALA A C 1
ATOM 559 O O . ALA A 1 73 ? -5.218 3.834 18.676 1.00 96.94 73 ALA A O 1
ATOM 560 N N . GLU A 1 74 ? -5.045 4.754 20.716 1.00 97.00 74 GLU A N 1
ATOM 561 C CA . GLU A 1 74 ? -6.249 4.127 21.274 1.00 97.00 74 GLU A CA 1
ATOM 562 C C . GLU A 1 74 ? -7.524 4.558 20.543 1.00 97.00 74 GLU A C 1
ATOM 564 O O . GLU A 1 74 ? -8.333 3.712 20.159 1.00 97.00 74 GLU A O 1
ATOM 569 N N . VAL A 1 75 ? -7.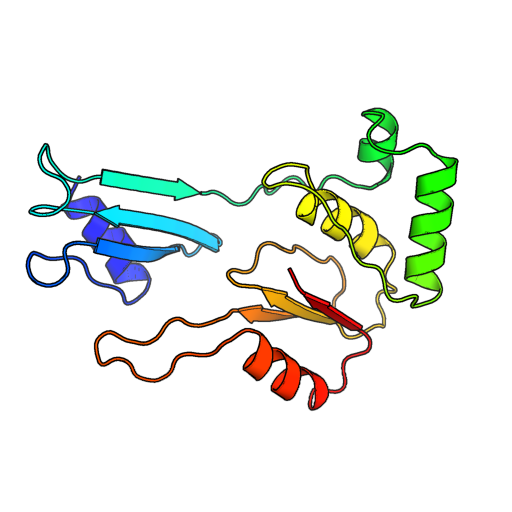681 5.858 20.272 1.00 97.50 75 VAL A N 1
ATOM 570 C CA . VAL A 1 75 ? -8.828 6.378 19.510 1.00 97.50 75 VAL A CA 1
ATOM 571 C C . VAL A 1 75 ? -8.850 5.813 18.090 1.00 97.50 75 VAL A C 1
ATOM 573 O O . VAL A 1 75 ? -9.906 5.404 17.606 1.00 97.50 75 VAL A O 1
ATOM 576 N N . LEU A 1 76 ? -7.699 5.758 17.416 1.00 97.25 76 LEU A N 1
ATOM 577 C CA . LEU A 1 76 ? -7.601 5.210 16.064 1.00 97.25 76 LEU A CA 1
ATOM 578 C C . LEU A 1 76 ? -7.914 3.709 16.046 1.00 97.25 76 LEU A C 1
ATOM 580 O O . LEU A 1 76 ? -8.691 3.265 15.203 1.00 97.25 76 LEU A O 1
ATOM 584 N N . ALA A 1 77 ? -7.378 2.936 16.993 1.00 96.50 77 ALA A N 1
ATOM 585 C CA . ALA A 1 77 ? -7.687 1.516 17.141 1.00 96.50 77 ALA A CA 1
ATOM 586 C C . ALA A 1 77 ? -9.187 1.289 17.396 1.00 96.50 77 ALA A C 1
ATOM 588 O O . ALA A 1 77 ? -9.817 0.464 16.730 1.00 96.50 77 ALA A O 1
ATOM 589 N N . ALA A 1 78 ? -9.793 2.073 18.292 1.00 97.38 78 ALA A N 1
ATOM 590 C CA . ALA A 1 78 ? -11.227 2.020 18.558 1.00 97.38 78 ALA A CA 1
ATOM 591 C C . ALA A 1 78 ? -12.061 2.381 17.316 1.00 97.38 78 ALA A C 1
ATOM 593 O O . ALA A 1 78 ? -13.064 1.724 17.038 1.00 97.38 78 ALA A O 1
ATOM 594 N N . ALA A 1 79 ? -11.637 3.373 16.526 1.00 97.69 79 ALA A N 1
ATOM 595 C CA . ALA A 1 79 ? -12.287 3.728 15.266 1.00 97.69 79 ALA A CA 1
ATOM 596 C C . ALA A 1 79 ? -12.237 2.574 14.248 1.00 97.69 79 ALA A C 1
ATOM 598 O O . ALA A 1 79 ? -13.244 2.301 13.585 1.00 97.69 79 ALA A O 1
ATOM 599 N N . VAL A 1 80 ? -11.110 1.852 14.168 1.00 96.88 80 VAL A N 1
ATOM 600 C CA . VAL A 1 80 ? -10.997 0.633 13.353 1.00 96.88 80 VAL A CA 1
ATOM 601 C C . VAL A 1 80 ? -11.963 -0.439 13.856 1.00 96.88 80 VAL A C 1
ATOM 603 O O . VAL A 1 80 ? -12.744 -0.948 13.052 1.00 96.88 80 VAL A O 1
ATOM 606 N N . HIS A 1 81 ? -11.984 -0.758 15.151 1.00 96.19 81 HIS A N 1
ATOM 607 C CA . HIS A 1 81 ? -12.914 -1.755 15.699 1.00 96.19 81 HIS A CA 1
ATOM 608 C C . HIS A 1 81 ? -14.383 -1.380 15.466 1.00 96.19 81 HIS A C 1
ATOM 610 O O . HIS A 1 81 ? -15.180 -2.219 15.054 1.00 96.19 81 HIS A O 1
ATOM 616 N N . ALA A 1 82 ? -14.729 -0.102 15.616 1.00 96.94 82 ALA A N 1
ATOM 617 C CA . ALA A 1 82 ? -16.073 0.424 15.384 1.00 96.94 82 ALA A CA 1
ATOM 618 C C . ALA A 1 82 ? -16.439 0.594 13.894 1.00 96.94 82 ALA A C 1
ATOM 620 O O . ALA A 1 82 ? -17.456 1.222 13.584 1.00 96.94 82 ALA A O 1
ATOM 621 N N . ARG A 1 83 ? -15.614 0.073 12.970 1.00 96.38 83 ARG A N 1
ATOM 622 C CA . ARG A 1 83 ? -15.806 0.134 11.508 1.00 96.38 83 ARG A CA 1
ATOM 623 C C . ARG A 1 83 ? -16.018 1.559 10.983 1.00 96.38 83 ARG A C 1
ATOM 625 O O . ARG A 1 83 ? -16.758 1.778 10.025 1.00 96.38 83 ARG A O 1
ATOM 632 N N . LYS A 1 84 ? -15.379 2.553 11.605 1.00 97.69 84 LYS A N 1
ATOM 633 C CA . LYS A 1 84 ? -15.449 3.940 11.138 1.00 97.69 84 LYS A CA 1
ATOM 634 C C . LYS A 1 84 ? -14.571 4.120 9.906 1.00 97.69 84 LYS A C 1
ATOM 636 O O . LYS A 1 84 ? -13.380 3.800 9.920 1.00 97.69 84 LYS A O 1
ATOM 641 N N . THR A 1 85 ? -15.157 4.672 8.846 1.00 96.62 85 THR A N 1
ATOM 642 C CA . THR A 1 85 ? -14.410 5.072 7.652 1.00 96.62 85 THR A CA 1
ATOM 643 C C . THR A 1 85 ? -13.341 6.081 8.045 1.00 96.62 85 THR A C 1
ATOM 645 O O . THR A 1 85 ? -13.646 7.120 8.624 1.00 96.62 85 THR A O 1
ATOM 648 N N . THR A 1 86 ? -12.092 5.766 7.716 1.00 95.75 86 THR A N 1
ATOM 649 C CA . THR A 1 86 ? -10.925 6.562 8.089 1.00 95.75 86 THR A CA 1
ATOM 650 C C . THR A 1 86 ? -10.124 6.893 6.838 1.00 95.75 86 THR A C 1
ATOM 652 O O . THR A 1 86 ? -9.863 6.016 6.016 1.00 95.75 86 THR A O 1
ATOM 655 N N . ILE A 1 87 ? -9.725 8.157 6.702 1.00 96.50 87 ILE A N 1
ATOM 656 C CA . ILE A 1 87 ? -8.862 8.640 5.623 1.00 96.50 87 ILE A CA 1
ATOM 657 C C . ILE A 1 87 ? -7.542 9.075 6.253 1.00 96.50 87 ILE A C 1
ATOM 659 O O . ILE A 1 87 ? -7.529 9.891 7.171 1.00 96.50 87 ILE A O 1
ATOM 663 N N . ILE A 1 88 ? -6.432 8.537 5.749 1.00 95.38 88 ILE A N 1
ATOM 664 C CA . ILE A 1 88 ? -5.083 8.920 6.171 1.00 95.38 88 ILE A CA 1
ATOM 665 C C . ILE A 1 88 ? -4.499 9.821 5.087 1.00 95.38 88 ILE A C 1
ATOM 667 O O . ILE A 1 88 ? -4.179 9.369 3.989 1.00 95.38 88 ILE A O 1
ATOM 671 N N . SER A 1 89 ? -4.361 11.106 5.393 1.00 95.19 89 SER A N 1
ATOM 672 C CA . SER A 1 89 ? -3.872 12.129 4.466 1.00 95.19 89 SER A CA 1
ATOM 673 C C . SER A 1 89 ? -2.473 12.628 4.833 1.00 95.19 89 SER A C 1
ATOM 675 O O . SER A 1 89 ? -2.052 12.548 5.982 1.00 95.19 89 SER A O 1
ATOM 677 N N . GLY A 1 90 ? -1.750 13.170 3.851 1.00 94.19 90 GLY A N 1
ATOM 678 C CA . GLY A 1 90 ? -0.396 13.702 4.026 1.00 94.19 90 GLY A CA 1
ATOM 679 C C . GLY A 1 90 ? 0.409 13.698 2.725 1.00 94.19 90 GLY A C 1
ATOM 680 O O . GLY A 1 90 ? -0.003 13.092 1.730 1.00 94.19 90 GLY A O 1
ATOM 681 N N . GLY A 1 91 ? 1.571 14.352 2.735 1.00 91.69 91 GLY A N 1
ATOM 682 C CA . GLY A 1 91 ? 2.480 14.416 1.587 1.00 91.69 91 GLY A CA 1
ATOM 683 C C . GLY A 1 91 ? 3.037 13.052 1.156 1.00 91.69 91 GLY A C 1
ATOM 684 O O . GLY A 1 91 ? 2.879 12.026 1.826 1.00 91.69 91 GLY A O 1
ATOM 685 N N . THR A 1 92 ? 3.687 13.002 -0.003 1.00 85.00 92 THR A N 1
ATOM 686 C CA . THR A 1 92 ? 4.396 11.794 -0.454 1.00 85.00 92 THR A CA 1
ATOM 687 C C . THR A 1 92 ? 5.515 11.449 0.530 1.00 85.00 92 THR A C 1
ATOM 689 O O . THR A 1 92 ? 6.236 12.329 0.985 1.00 85.00 92 THR A O 1
ATOM 692 N N . GLY A 1 93 ? 5.645 10.170 0.894 1.00 84.00 93 GLY A N 1
ATOM 693 C CA . GLY A 1 93 ? 6.699 9.709 1.806 1.00 84.00 93 GLY A CA 1
ATOM 694 C C . GLY A 1 93 ? 6.462 9.979 3.299 1.00 84.00 93 GLY A C 1
ATOM 695 O O . GLY A 1 93 ? 7.263 9.534 4.109 1.00 84.00 93 GLY A O 1
ATOM 696 N N . THR A 1 94 ? 5.353 10.609 3.704 1.00 88.88 94 THR A N 1
ATOM 697 C CA . THR A 1 94 ? 5.085 10.936 5.124 1.00 88.88 94 THR A CA 1
ATOM 698 C C . THR A 1 94 ? 4.534 9.766 5.955 1.00 88.88 94 THR A C 1
ATOM 700 O O . THR A 1 94 ? 3.960 9.979 7.016 1.00 88.88 94 THR A O 1
ATOM 703 N N . GLY A 1 95 ? 4.638 8.524 5.471 1.00 89.38 95 GLY A N 1
ATOM 704 C CA . GLY A 1 95 ? 4.232 7.337 6.235 1.00 89.38 95 GLY A CA 1
ATOM 705 C C . GLY A 1 95 ? 2.737 6.989 6.218 1.00 89.38 95 GLY A C 1
ATOM 706 O O . GLY A 1 95 ? 2.304 6.208 7.059 1.00 89.38 95 GLY A O 1
ATOM 707 N N . LYS A 1 96 ? 1.941 7.492 5.261 1.00 93.00 96 LYS A N 1
ATOM 708 C CA . LYS A 1 96 ? 0.500 7.162 5.147 1.00 93.00 96 LYS A CA 1
ATOM 709 C C . LYS A 1 96 ? 0.233 5.654 5.103 1.00 93.00 96 LYS A C 1
ATOM 711 O O . LYS A 1 96 ? -0.505 5.125 5.926 1.00 93.00 96 LYS A O 1
ATOM 716 N N . THR A 1 97 ? 0.885 4.957 4.174 1.00 89.31 97 THR A N 1
ATOM 717 C CA . THR A 1 97 ? 0.761 3.502 4.007 1.00 89.31 97 THR A CA 1
ATOM 718 C C . THR A 1 97 ? 1.286 2.751 5.232 1.00 89.31 97 THR A C 1
ATOM 720 O O . THR A 1 97 ? 0.763 1.699 5.586 1.00 89.31 97 THR A O 1
ATOM 723 N N . THR A 1 98 ? 2.284 3.311 5.926 1.00 90.50 98 THR A N 1
ATOM 724 C CA . THR A 1 98 ? 2.788 2.775 7.197 1.00 90.50 98 THR A CA 1
ATOM 725 C C . THR A 1 98 ? 1.723 2.852 8.288 1.00 90.50 98 THR A C 1
ATOM 727 O O . THR A 1 98 ? 1.452 1.841 8.926 1.00 90.50 98 THR A O 1
ATOM 730 N N . MET A 1 99 ? 1.079 4.011 8.465 1.00 93.12 99 MET A N 1
ATOM 731 C CA . MET A 1 99 ? -0.029 4.177 9.410 1.00 93.12 99 MET A CA 1
ATOM 732 C C . MET A 1 99 ? -1.201 3.256 9.053 1.00 93.12 99 MET A C 1
ATOM 734 O O . MET A 1 99 ? -1.742 2.591 9.928 1.00 93.12 99 MET A O 1
ATOM 738 N N . LEU A 1 100 ? -1.553 3.148 7.767 1.00 93.81 100 LEU A N 1
ATOM 739 C CA . LEU A 1 100 ? -2.621 2.257 7.311 1.00 93.81 100 LEU A CA 1
ATOM 740 C C . LEU A 1 100 ? -2.324 0.798 7.680 1.00 93.81 100 LEU A C 1
ATOM 742 O O . LEU A 1 100 ? -3.178 0.122 8.248 1.00 93.81 100 LEU A O 1
ATOM 746 N N . ASN A 1 101 ? -1.109 0.319 7.399 1.00 91.25 101 ASN A N 1
ATOM 747 C CA . ASN A 1 101 ? -0.677 -1.032 7.766 1.00 91.25 101 ASN A CA 1
ATOM 748 C C . ASN A 1 101 ? -0.621 -1.245 9.289 1.00 91.25 101 ASN A C 1
ATOM 750 O O . ASN A 1 101 ? -0.870 -2.351 9.755 1.00 91.25 101 ASN A O 1
ATOM 754 N N . ALA A 1 102 ? -0.293 -0.213 10.070 1.00 92.88 102 ALA A N 1
ATOM 755 C CA . ALA A 1 102 ? -0.302 -0.297 11.529 1.00 92.88 102 ALA A CA 1
ATOM 756 C C . ALA A 1 102 ? -1.732 -0.419 12.079 1.00 92.88 102 ALA A C 1
ATOM 758 O O . ALA A 1 102 ? -1.984 -1.232 12.967 1.00 92.88 102 ALA A O 1
ATOM 759 N N . LEU A 1 103 ? -2.668 0.360 11.532 1.00 94.12 103 LEU A N 1
ATOM 760 C CA . LEU A 1 103 ? -4.079 0.337 11.917 1.00 94.12 103 LEU A CA 1
ATOM 761 C C . LEU A 1 103 ? -4.805 -0.919 11.430 1.00 94.12 103 LEU A C 1
ATOM 763 O O . LEU A 1 103 ? -5.733 -1.380 12.091 1.00 94.12 103 LEU A O 1
ATOM 767 N N . SER A 1 104 ? -4.374 -1.512 10.315 1.00 92.88 104 SER A N 1
ATOM 768 C CA . SER A 1 104 ? -4.993 -2.733 9.798 1.00 92.88 104 SER A CA 1
ATOM 769 C C . SER A 1 104 ? -4.847 -3.928 10.743 1.00 92.88 104 SER A C 1
ATOM 771 O O . SER A 1 104 ? -5.679 -4.828 10.696 1.00 92.88 104 SER A O 1
ATOM 773 N N . ALA A 1 105 ? -3.870 -3.919 11.657 1.00 92.56 105 ALA A N 1
ATOM 774 C CA . ALA A 1 105 ? -3.730 -4.932 12.706 1.00 92.56 105 ALA A CA 1
ATOM 775 C C . ALA A 1 105 ? -4.901 -4.955 13.710 1.00 92.56 105 ALA A C 1
ATOM 777 O O . ALA A 1 105 ? -5.085 -5.956 14.391 1.00 92.56 105 ALA A O 1
ATOM 778 N N . PHE A 1 106 ? -5.696 -3.884 13.789 1.00 94.94 106 PHE A N 1
ATOM 779 C CA . PHE A 1 106 ? -6.869 -3.791 14.668 1.00 94.94 106 PHE A CA 1
ATOM 780 C C . PHE A 1 106 ? -8.174 -4.187 13.962 1.00 94.94 106 PHE A C 1
ATOM 782 O O . PHE A 1 106 ? -9.255 -4.096 14.540 1.00 94.94 106 PHE A O 1
ATOM 789 N N . ILE A 1 107 ? -8.107 -4.607 12.695 1.00 96.50 107 ILE A N 1
ATOM 790 C CA . ILE A 1 107 ? -9.268 -5.158 11.995 1.00 96.50 107 ILE A CA 1
ATOM 791 C C . ILE A 1 107 ? -9.498 -6.598 12.495 1.00 96.50 107 ILE A C 1
ATOM 793 O O . ILE A 1 107 ? -8.543 -7.381 12.461 1.00 96.50 107 ILE A O 1
ATOM 797 N N . PRO A 1 108 ? -10.722 -6.962 12.935 1.00 96.38 108 PRO A N 1
ATOM 798 C CA . PRO A 1 108 ? -11.046 -8.323 13.369 1.00 96.38 108 PRO A CA 1
ATOM 799 C C . PRO A 1 108 ? -10.711 -9.397 12.321 1.00 96.38 108 PRO A C 1
ATOM 801 O O . PRO A 1 108 ? -10.823 -9.162 11.118 1.00 96.38 108 PRO A O 1
ATOM 804 N N . GLU A 1 109 ? -10.285 -10.580 12.772 1.00 96.50 109 GLU A N 1
ATOM 805 C CA . GLU A 1 109 ? -9.829 -11.670 11.890 1.00 96.50 109 GLU A CA 1
ATOM 806 C C . GLU A 1 109 ? -10.957 -12.349 11.098 1.00 96.50 109 GLU A C 1
ATOM 808 O O . GLU A 1 109 ? -10.697 -12.968 10.067 1.00 96.50 109 GLU A O 1
ATOM 813 N N . ASP A 1 110 ? -12.203 -12.228 11.558 1.00 96.56 110 ASP A N 1
ATOM 814 C CA . ASP A 1 110 ? -13.395 -12.778 10.909 1.00 96.56 110 ASP A CA 1
ATOM 815 C C . ASP A 1 110 ? -13.882 -11.932 9.720 1.00 96.56 110 ASP A C 1
ATOM 817 O O . ASP A 1 110 ? -14.698 -12.395 8.920 1.00 96.56 110 ASP A O 1
ATOM 821 N N . GLU A 1 111 ? -13.356 -10.716 9.561 1.00 97.44 111 GLU A N 1
ATOM 822 C CA . GLU A 1 111 ? -13.744 -9.809 8.488 1.00 97.44 111 GLU A CA 1
ATOM 823 C C . GLU A 1 111 ? -13.053 -10.136 7.154 1.00 97.44 111 GLU A C 1
ATOM 825 O O . GLU A 1 111 ? -11.839 -10.339 7.057 1.00 97.44 111 GLU A O 1
ATOM 830 N N . ARG A 1 112 ? -13.836 -10.121 6.072 1.00 97.38 112 ARG A N 1
ATOM 831 C CA . ARG A 1 112 ? -13.356 -10.250 4.696 1.00 97.38 112 ARG A CA 1
ATOM 832 C C . ARG A 1 112 ? -12.906 -8.896 4.162 1.00 97.38 112 ARG A C 1
ATOM 834 O O . ARG A 1 112 ? -13.713 -7.985 3.954 1.00 97.38 112 ARG A O 1
ATOM 841 N N . LEU A 1 113 ? -11.620 -8.789 3.859 1.00 97.81 113 LEU A N 1
ATOM 842 C CA . LEU A 1 113 ? -10.983 -7.551 3.430 1.00 97.81 113 LEU A CA 1
ATOM 843 C C . LEU A 1 113 ? -10.680 -7.581 1.939 1.00 97.81 113 LEU A C 1
ATOM 845 O O . LEU A 1 113 ? -10.231 -8.588 1.389 1.00 97.81 113 LEU A O 1
ATOM 849 N N . ILE A 1 114 ? -10.884 -6.441 1.291 1.00 98.06 114 ILE A N 1
ATOM 850 C CA . ILE A 1 114 ? -10.450 -6.210 -0.080 1.00 98.06 114 ILE A CA 1
ATOM 851 C C . ILE A 1 114 ? -9.490 -5.028 -0.104 1.00 98.06 114 ILE A C 1
ATOM 853 O O . ILE A 1 114 ? -9.870 -3.939 0.323 1.00 98.06 114 ILE A O 1
ATOM 857 N N . THR A 1 115 ? -8.282 -5.216 -0.639 1.00 97.25 115 THR A N 1
ATOM 858 C CA . THR A 1 115 ? -7.376 -4.098 -0.942 1.00 97.25 115 THR A CA 1
ATOM 859 C C . THR A 1 115 ? -7.425 -3.748 -2.416 1.00 97.25 115 THR A C 1
ATOM 861 O O . THR A 1 115 ? -7.530 -4.632 -3.266 1.00 97.25 115 THR A O 1
ATOM 864 N N . ILE A 1 116 ? -7.360 -2.457 -2.717 1.00 97.25 116 ILE A N 1
ATOM 865 C CA . ILE A 1 116 ? -7.248 -1.926 -4.072 1.00 97.25 116 ILE A CA 1
ATOM 866 C C . ILE A 1 116 ? -6.117 -0.909 -4.054 1.00 97.25 116 ILE A C 1
ATOM 868 O O . ILE A 1 116 ? -6.188 0.075 -3.322 1.00 97.25 116 ILE A O 1
ATOM 872 N N . GLU A 1 117 ? -5.081 -1.167 -4.840 1.00 93.19 117 GLU A N 1
ATOM 873 C CA . GLU A 1 117 ? -3.858 -0.365 -4.852 1.00 93.19 117 GLU A CA 1
ATOM 874 C C . GLU A 1 117 ? -3.345 -0.225 -6.288 1.00 93.19 117 GLU A C 1
ATOM 876 O O . GLU A 1 117 ? -3.594 -1.087 -7.135 1.00 93.19 117 GLU A O 1
ATOM 881 N N . ASP A 1 118 ? -2.577 0.825 -6.579 1.00 87.19 118 ASP A N 1
ATOM 882 C CA . ASP A 1 118 ? -1.905 0.914 -7.883 1.00 87.19 118 ASP A CA 1
ATOM 883 C C . ASP A 1 118 ? -0.845 -0.183 -8.030 1.00 87.19 118 ASP A C 1
ATOM 885 O O . ASP A 1 118 ? -0.745 -0.826 -9.073 1.00 87.19 118 ASP A O 1
ATOM 889 N N . ALA A 1 119 ? -0.106 -0.446 -6.950 1.00 81.50 119 ALA A N 1
ATOM 890 C CA . ALA A 1 119 ? 0.530 -1.738 -6.740 1.00 81.50 119 ALA A CA 1
ATOM 891 C C . ALA A 1 119 ? 0.493 -2.101 -5.258 1.00 81.50 119 ALA A C 1
ATOM 893 O O . ALA A 1 119 ? 0.669 -1.250 -4.389 1.00 81.50 119 ALA A O 1
ATOM 894 N N . ALA A 1 120 ? 0.289 -3.381 -5.001 1.00 82.81 120 ALA A N 1
ATOM 895 C CA . ALA A 1 120 ? -0.111 -3.922 -3.731 1.00 82.81 120 ALA A CA 1
ATOM 896 C C . ALA A 1 120 ? 1.056 -3.950 -2.744 1.00 82.81 120 ALA A C 1
ATOM 898 O O . ALA A 1 120 ? 1.918 -4.838 -2.782 1.00 82.81 120 ALA A O 1
ATOM 899 N N . GLU A 1 121 ? 1.018 -2.973 -1.852 1.00 81.69 121 GLU A N 1
ATOM 900 C CA . GLU A 1 121 ? 1.951 -2.646 -0.784 1.00 81.69 121 GLU A CA 1
ATOM 901 C C . GLU A 1 121 ? 1.460 -3.089 0.583 1.00 81.69 121 GLU A C 1
ATOM 903 O O . GLU A 1 121 ? 2.272 -3.377 1.468 1.00 81.69 121 GLU A O 1
ATOM 908 N N . LEU A 1 122 ? 0.143 -3.138 0.760 1.00 88.19 122 LEU A N 1
ATOM 909 C CA . LEU A 1 122 ? -0.463 -3.504 2.024 1.00 88.19 122 LEU A CA 1
ATOM 910 C C . LEU A 1 122 ? -0.194 -4.971 2.364 1.00 88.19 122 LEU A C 1
ATOM 912 O O . LEU A 1 122 ? -0.291 -5.877 1.531 1.00 88.19 122 LEU A O 1
ATOM 916 N N . GLN A 1 123 ? 0.148 -5.199 3.631 1.00 84.00 123 GLN A N 1
ATOM 917 C CA . GLN A 1 123 ? 0.498 -6.513 4.169 1.00 84.00 123 GLN A CA 1
ATOM 918 C C . GLN A 1 123 ? -0.386 -6.838 5.373 1.00 84.00 123 GLN A C 1
ATOM 920 O O . GLN A 1 123 ? 0.098 -6.969 6.503 1.00 84.00 123 GLN A O 1
ATOM 925 N N . LEU A 1 124 ? -1.686 -6.959 5.117 1.00 89.25 124 LEU A N 1
ATOM 926 C CA . LEU A 1 124 ? -2.684 -7.316 6.124 1.00 89.25 124 LEU A CA 1
ATOM 927 C C . LEU A 1 124 ? -2.433 -8.712 6.706 1.00 89.25 124 LEU A C 1
ATOM 929 O O . LEU A 1 124 ? -1.848 -9.571 6.046 1.00 89.25 124 LEU A O 1
ATOM 933 N N . GLN A 1 125 ? -2.827 -8.892 7.966 1.00 86.88 125 GLN A N 1
ATOM 934 C CA . GLN A 1 125 ? -2.598 -10.124 8.734 1.00 86.88 125 GLN A CA 1
ATOM 935 C C . GLN A 1 125 ? -3.815 -11.048 8.732 1.00 86.88 125 GLN A C 1
ATOM 937 O O . GLN A 1 125 ? -3.693 -12.221 9.064 1.00 86.88 125 GLN A O 1
ATOM 942 N N . GLN A 1 126 ? -4.980 -10.509 8.376 1.00 93.81 126 GLN A N 1
ATOM 943 C CA . GLN A 1 126 ? -6.241 -11.226 8.410 1.00 93.81 126 GLN A CA 1
ATOM 944 C C . GLN A 1 126 ? -6.225 -12.395 7.413 1.00 93.81 126 GLN A C 1
ATOM 946 O O . GLN A 1 126 ? -5.627 -12.283 6.337 1.00 93.81 126 GLN A O 1
ATOM 951 N N . PRO A 1 127 ? -6.903 -13.511 7.728 1.00 93.94 127 PRO A N 1
ATOM 952 C CA . PRO A 1 127 ? -6.918 -14.692 6.868 1.00 93.94 127 PRO A CA 1
ATOM 953 C C . PRO A 1 127 ? -7.650 -14.441 5.542 1.00 93.94 127 PRO A C 1
ATOM 955 O O . PRO A 1 127 ? -7.297 -15.011 4.510 1.00 93.94 127 PRO A O 1
ATOM 958 N N . HIS A 1 128 ? -8.674 -13.582 5.543 1.00 96.38 128 HIS A N 1
ATOM 959 C CA . HIS A 1 128 ? -9.573 -13.382 4.406 1.00 96.38 128 HIS A CA 1
ATOM 960 C C . HIS A 1 128 ? -9.283 -12.077 3.656 1.00 96.38 128 HIS A C 1
ATOM 962 O O . HIS A 1 128 ? -10.110 -11.167 3.632 1.00 96.38 128 HIS A O 1
ATOM 968 N N . VAL A 1 129 ? -8.117 -11.986 3.010 1.00 96.62 129 VAL A N 1
ATOM 969 C CA . VAL A 1 129 ? -7.694 -10.785 2.266 1.00 96.62 129 VAL A CA 1
ATOM 970 C C . VAL A 1 129 ? -7.638 -11.061 0.763 1.00 96.62 129 VAL A C 1
ATOM 972 O O . VAL A 1 129 ? -6.785 -11.807 0.284 1.00 96.62 129 VAL A O 1
ATOM 975 N N . ALA A 1 130 ? -8.510 -10.405 -0.003 1.00 96.12 130 ALA A N 1
ATOM 976 C CA . ALA A 1 130 ? -8.437 -10.379 -1.461 1.00 96.12 130 ALA A CA 1
ATOM 977 C C . ALA A 1 130 ? -7.732 -9.098 -1.929 1.00 96.12 130 ALA A C 1
ATOM 979 O O . ALA A 1 130 ? -8.206 -7.987 -1.701 1.00 96.12 130 ALA A O 1
ATOM 980 N N . ARG A 1 131 ? -6.586 -9.253 -2.593 1.00 94.75 131 ARG A N 1
ATOM 981 C CA . ARG A 1 131 ? -5.761 -8.132 -3.062 1.00 94.75 131 ARG A CA 1
ATOM 982 C C . ARG A 1 131 ? -6.024 -7.860 -4.533 1.00 94.75 131 ARG A C 1
ATOM 984 O O . ARG A 1 131 ? -5.898 -8.770 -5.350 1.00 94.75 131 ARG A O 1
ATOM 991 N N . MET A 1 132 ? -6.352 -6.620 -4.868 1.00 95.75 132 MET A N 1
ATOM 992 C CA . MET A 1 132 ? -6.539 -6.162 -6.240 1.00 95.75 132 MET A CA 1
ATOM 993 C C . MET A 1 132 ? -5.554 -5.044 -6.569 1.00 95.75 132 MET A C 1
ATOM 995 O O . MET A 1 132 ? -5.290 -4.161 -5.755 1.00 95.75 132 MET A O 1
ATOM 999 N N . GLU A 1 133 ? -5.020 -5.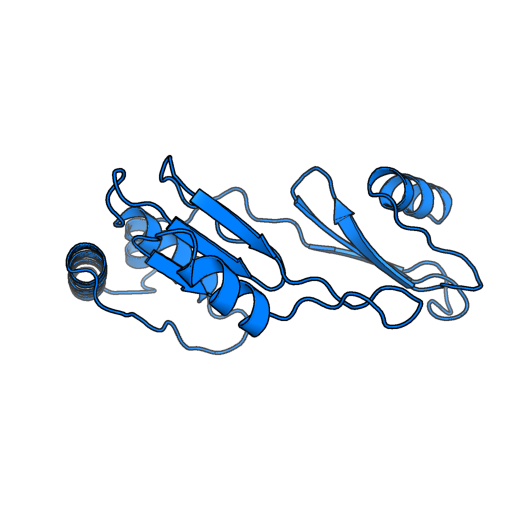091 -7.785 1.00 93.31 133 GLU A N 1
ATOM 1000 C CA . GLU A 1 133 ? -4.121 -4.075 -8.323 1.00 93.31 133 GLU A CA 1
ATOM 1001 C C . GLU A 1 133 ? -4.712 -3.472 -9.585 1.00 93.31 133 GLU A C 1
ATOM 1003 O O . GLU A 1 133 ? -5.335 -4.177 -10.388 1.00 93.31 133 GLU A O 1
ATOM 1008 N N . THR A 1 134 ? -4.483 -2.176 -9.780 1.00 91.69 134 THR A N 1
ATOM 1009 C CA . THR A 1 134 ? -4.734 -1.563 -11.086 1.00 91.69 134 THR A CA 1
ATOM 1010 C C . THR A 1 134 ? -3.876 -2.214 -12.160 1.00 91.69 134 THR A C 1
ATOM 1012 O O . THR A 1 134 ? -2.806 -2.770 -11.896 1.00 91.69 134 THR A O 1
ATOM 1015 N N . ARG A 1 135 ? -4.346 -2.133 -13.402 1.00 87.75 135 ARG A N 1
ATOM 1016 C CA . ARG A 1 135 ? -3.595 -2.603 -14.560 1.00 87.75 135 ARG A CA 1
ATOM 1017 C C . ARG A 1 135 ? -3.506 -1.467 -15.569 1.00 87.75 135 ARG A C 1
ATOM 1019 O O . ARG A 1 135 ? -4.558 -1.035 -16.037 1.00 87.75 135 ARG A O 1
ATOM 1026 N N . PRO A 1 136 ? -2.309 -0.991 -15.946 1.00 82.88 136 PRO A N 1
ATOM 1027 C CA . PRO A 1 136 ? -2.200 -0.070 -17.068 1.00 82.88 136 PRO A CA 1
ATOM 1028 C C . PRO A 1 136 ? -2.656 -0.764 -18.358 1.00 82.88 136 PRO A C 1
ATOM 1030 O O . PRO A 1 136 ? -2.677 -1.999 -18.443 1.00 82.88 136 PRO A O 1
ATOM 1033 N N . ALA A 1 137 ? -3.011 0.030 -19.366 1.00 83.75 137 ALA A N 1
ATOM 1034 C CA . ALA A 1 137 ? -3.293 -0.490 -20.696 1.00 83.75 137 ALA A CA 1
ATOM 1035 C C . ALA A 1 137 ? -2.121 -1.340 -21.221 1.00 83.75 137 ALA A C 1
ATOM 1037 O O . ALA A 1 137 ? -0.953 -1.112 -20.887 1.00 83.75 137 ALA A O 1
ATOM 1038 N N . ASN A 1 138 ? -2.431 -2.337 -22.049 1.00 77.06 138 ASN A N 1
ATOM 1039 C CA . ASN A 1 138 ? -1.408 -3.031 -22.817 1.00 77.06 138 ASN A CA 1
ATOM 1040 C C . ASN A 1 138 ? -0.807 -2.087 -23.883 1.00 77.06 138 ASN A C 1
ATOM 1042 O O . ASN A 1 138 ? -1.216 -0.939 -24.038 1.00 77.06 138 ASN A O 1
ATOM 1046 N N . ILE A 1 139 ? 0.169 -2.592 -24.637 1.00 69.31 139 ILE A N 1
ATOM 1047 C CA . ILE A 1 139 ? 0.873 -1.838 -25.689 1.00 69.31 139 ILE A CA 1
ATOM 1048 C C . ILE A 1 139 ? -0.090 -1.315 -26.772 1.00 69.31 139 ILE A C 1
ATOM 1050 O O . ILE A 1 139 ? 0.169 -0.284 -27.379 1.00 69.31 139 ILE A O 1
ATOM 1054 N N . GLU A 1 140 ? -1.207 -2.007 -26.987 1.00 81.81 140 GLU A N 1
ATOM 1055 C CA . GLU A 1 140 ? -2.248 -1.653 -27.958 1.00 81.81 140 GLU A CA 1
ATOM 1056 C C . GLU A 1 140 ? -3.288 -0.677 -27.373 1.00 81.81 140 GLU A C 1
ATOM 1058 O O . GLU A 1 140 ? -4.283 -0.368 -28.018 1.00 81.81 140 GLU A O 1
ATOM 1063 N N . GLY A 1 141 ? -3.090 -0.191 -26.141 1.00 82.06 141 GLY A N 1
ATOM 1064 C CA . GLY A 1 141 ? -4.018 0.720 -25.467 1.00 82.06 141 GLY A CA 1
ATOM 1065 C C . GLY A 1 141 ? -5.246 0.033 -24.855 1.00 82.06 141 GLY A C 1
ATOM 1066 O O . GLY A 1 141 ? -6.172 0.704 -24.402 1.00 82.06 141 GLY A O 1
ATOM 1067 N N . HIS A 1 142 ? -5.269 -1.298 -24.798 1.00 87.25 142 HIS A N 1
ATOM 1068 C CA . HIS A 1 142 ? -6.416 -2.085 -24.357 1.00 87.25 142 HIS A CA 1
ATOM 1069 C C . HIS A 1 142 ? -6.271 -2.664 -22.948 1.00 87.25 142 HIS A C 1
ATOM 1071 O O . HIS A 1 142 ? -5.185 -2.981 -22.456 1.00 87.25 142 HIS A O 1
ATOM 1077 N N . GLY A 1 143 ? -7.423 -2.870 -22.304 1.00 86.94 143 GLY A N 1
ATOM 1078 C CA . GLY A 1 143 ? -7.527 -3.596 -21.041 1.00 86.94 143 GLY A CA 1
ATOM 1079 C C . GLY A 1 143 ? -6.873 -2.889 -19.852 1.00 86.94 143 GLY A C 1
ATOM 1080 O O . GLY A 1 143 ? -6.310 -3.561 -18.988 1.00 86.94 143 GLY A O 1
ATOM 1081 N N . GLU A 1 144 ? -6.926 -1.560 -19.824 1.00 92.25 144 GLU A N 1
ATOM 1082 C CA . GLU A 1 144 ? -6.687 -0.783 -18.608 1.00 92.25 144 GLU A CA 1
ATOM 1083 C C . GLU A 1 144 ? -7.752 -1.130 -17.551 1.00 92.25 144 GLU A C 1
ATOM 1085 O O . GLU A 1 144 ? -8.932 -1.271 -17.872 1.00 92.25 144 GLU A O 1
ATOM 1090 N N . LEU A 1 145 ? -7.337 -1.261 -16.292 1.00 94.88 145 LEU A N 1
ATOM 1091 C CA . LEU A 1 145 ? -8.212 -1.411 -15.131 1.00 94.88 145 LEU A CA 1
ATOM 1092 C C . LEU A 1 145 ? -7.846 -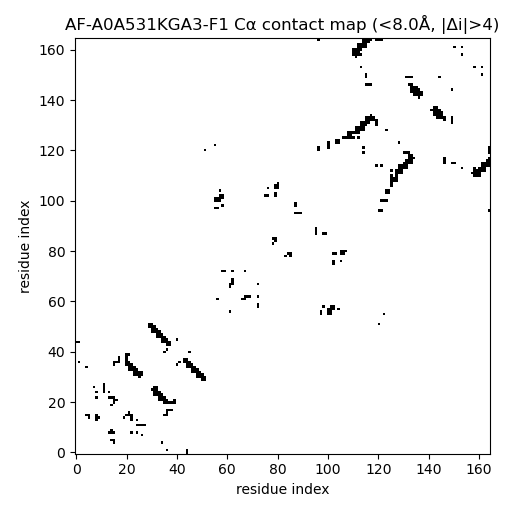0.335 -14.112 1.00 94.88 145 LEU A C 1
ATOM 1094 O O . LEU A 1 145 ? -6.791 -0.415 -13.479 1.00 94.88 145 LEU A O 1
ATOM 1098 N N . LYS A 1 146 ? -8.719 0.663 -13.946 1.00 95.31 146 LYS A N 1
ATOM 1099 C CA . LYS A 1 146 ? -8.508 1.764 -12.998 1.00 95.31 146 LYS A CA 1
ATOM 1100 C C . LYS A 1 146 ? -8.997 1.372 -11.610 1.00 95.31 146 LYS A C 1
ATOM 1102 O O . LYS A 1 146 ? -9.864 0.50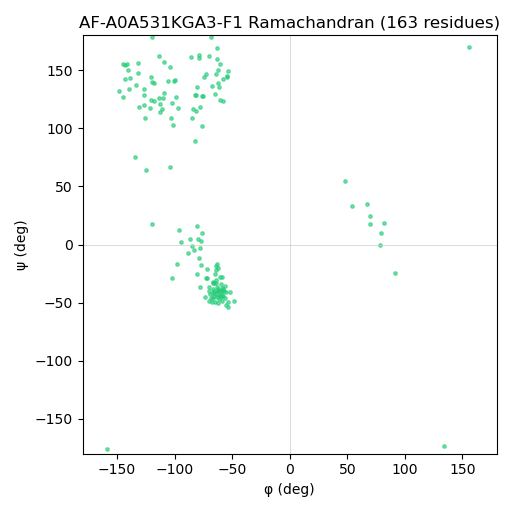9 -11.465 1.00 95.31 146 LYS A O 1
ATOM 1107 N N . GLN A 1 147 ? -8.539 2.086 -10.579 1.00 96.06 147 GLN A N 1
ATOM 1108 C CA . GLN A 1 147 ? -9.012 1.875 -9.202 1.00 96.06 147 GLN A CA 1
ATOM 1109 C C . GLN A 1 147 ? -10.544 1.901 -9.103 1.00 96.06 147 GLN A C 1
ATOM 1111 O O . GLN A 1 147 ? -11.143 1.056 -8.443 1.00 96.06 147 GLN A O 1
ATOM 1116 N N . ARG A 1 148 ? -11.205 2.819 -9.823 1.00 96.81 148 ARG A N 1
ATOM 1117 C CA . ARG A 1 148 ? -12.673 2.918 -9.855 1.00 96.81 148 ARG A CA 1
ATOM 1118 C C . ARG A 1 148 ? -13.347 1.630 -10.339 1.00 96.81 148 ARG A C 1
ATOM 1120 O O . ARG A 1 148 ? -14.412 1.280 -9.830 1.00 96.81 148 ARG A O 1
ATOM 1127 N N . ASP A 1 149 ? -12.761 0.945 -11.315 1.00 97.44 149 ASP A N 1
ATOM 1128 C CA . ASP A 1 149 ? -13.310 -0.300 -11.859 1.00 97.44 149 ASP A CA 1
ATOM 1129 C C . ASP A 1 149 ? -13.190 -1.428 -10.833 1.00 97.44 149 ASP A C 1
ATOM 1131 O O . ASP A 1 149 ? -14.143 -2.178 -10.607 1.00 97.44 149 ASP A O 1
ATOM 1135 N N . LEU A 1 150 ? -12.061 -1.468 -10.125 1.00 97.88 150 LEU A N 1
ATOM 1136 C CA . LEU A 1 150 ? -11.817 -2.413 -9.039 1.00 97.88 150 LEU A CA 1
ATOM 1137 C C . LEU A 1 150 ? -12.737 -2.168 -7.843 1.00 97.88 150 LEU A C 1
ATOM 1139 O O . LEU A 1 150 ? -13.247 -3.131 -7.281 1.00 97.88 150 LEU A O 1
ATOM 1143 N N . VAL A 1 151 ? -13.032 -0.909 -7.495 1.00 97.75 151 VAL A N 1
ATOM 1144 C CA . VAL A 1 151 ? -14.004 -0.585 -6.434 1.00 97.75 151 VAL A CA 1
ATOM 1145 C C . VAL A 1 151 ? -15.385 -1.121 -6.800 1.00 97.75 151 VAL A C 1
ATOM 1147 O O . VAL A 1 151 ? -16.016 -1.798 -5.991 1.00 97.75 151 VAL A O 1
ATOM 1150 N N . LYS A 1 152 ? -15.854 -0.892 -8.034 1.00 97.69 152 LYS A N 1
ATOM 1151 C CA . LYS A 1 152 ? -17.145 -1.435 -8.496 1.00 97.69 152 LYS A CA 1
ATOM 1152 C C . LYS A 1 152 ? -17.183 -2.962 -8.420 1.00 97.69 152 LYS A C 1
ATOM 1154 O O . LYS A 1 152 ? -18.212 -3.524 -8.052 1.00 97.69 152 LYS A O 1
ATOM 1159 N N . ASN A 1 153 ? -16.082 -3.627 -8.773 1.00 97.62 153 ASN A N 1
ATOM 1160 C CA . ASN A 1 153 ? -15.968 -5.078 -8.670 1.00 97.62 153 ASN A CA 1
ATOM 1161 C C . ASN A 1 153 ? -15.978 -5.552 -7.207 1.00 97.62 153 ASN A C 1
ATOM 1163 O O . ASN A 1 153 ? -16.732 -6.459 -6.862 1.00 97.62 153 ASN A O 1
ATOM 1167 N N . ALA A 1 154 ? -15.213 -4.891 -6.336 1.00 97.69 154 ALA A N 1
ATOM 1168 C CA . ALA A 1 154 ? -15.109 -5.206 -4.914 1.00 97.69 154 ALA A CA 1
ATOM 1169 C C . ALA A 1 154 ? -16.469 -5.217 -4.217 1.00 97.69 154 ALA A C 1
ATOM 1171 O O . ALA A 1 154 ? -16.749 -6.125 -3.442 1.00 97.69 154 ALA A O 1
ATOM 1172 N N . LEU A 1 155 ? -17.354 -4.272 -4.541 1.00 96.12 155 LEU A N 1
ATOM 1173 C CA . LEU A 1 155 ? -18.694 -4.203 -3.947 1.00 96.12 155 LEU A CA 1
ATOM 1174 C C . LEU A 1 155 ? -19.567 -5.437 -4.246 1.00 96.12 155 LEU A C 1
ATOM 1176 O O . LEU A 1 155 ? -20.507 -5.711 -3.506 1.00 96.12 155 LEU A O 1
ATOM 1180 N N . ARG A 1 156 ? -19.249 -6.222 -5.284 1.00 97.38 156 ARG A N 1
ATOM 1181 C CA . ARG A 1 156 ? -19.940 -7.484 -5.618 1.00 97.38 156 ARG A CA 1
ATOM 1182 C C . ARG A 1 156 ? -19.343 -8.706 -4.921 1.00 97.38 156 ARG A C 1
ATOM 1184 O O . ARG A 1 156 ? -19.900 -9.794 -5.002 1.00 97.38 156 ARG A O 1
ATOM 1191 N N . MET A 1 157 ? -18.215 -8.538 -4.237 1.00 97.38 157 MET A N 1
ATOM 1192 C CA . MET A 1 157 ? -17.464 -9.619 -3.593 1.00 97.38 157 MET A CA 1
ATOM 1193 C C . MET A 1 157 ? -17.791 -9.768 -2.100 1.00 97.38 157 MET A C 1
ATOM 1195 O O . MET A 1 157 ? -17.059 -10.466 -1.392 1.00 97.38 157 MET A O 1
ATOM 1199 N N . ARG A 1 158 ? -18.864 -9.104 -1.634 1.00 97.31 158 ARG A N 1
ATOM 1200 C CA . ARG A 1 158 ? -19.333 -9.077 -0.238 1.00 97.31 158 ARG A CA 1
ATOM 1201 C C . ARG A 1 158 ? -18.199 -8.790 0.773 1.00 97.31 158 ARG A C 1
ATOM 1203 O O . ARG A 1 158 ? -17.964 -9.614 1.653 1.00 97.31 158 ARG A O 1
ATOM 1210 N N . PRO A 1 159 ? -17.443 -7.686 0.628 1.00 97.50 159 PRO A N 1
ATOM 1211 C CA . PRO A 1 159 ? -16.424 -7.317 1.604 1.00 97.50 159 PRO A CA 1
ATOM 1212 C C . PRO A 1 159 ? -17.059 -6.790 2.893 1.00 97.50 159 PRO A C 1
ATOM 1214 O O . PRO A 1 159 ? -18.060 -6.078 2.835 1.00 97.50 159 PRO A O 1
ATOM 1217 N N . ASP A 1 160 ? -16.417 -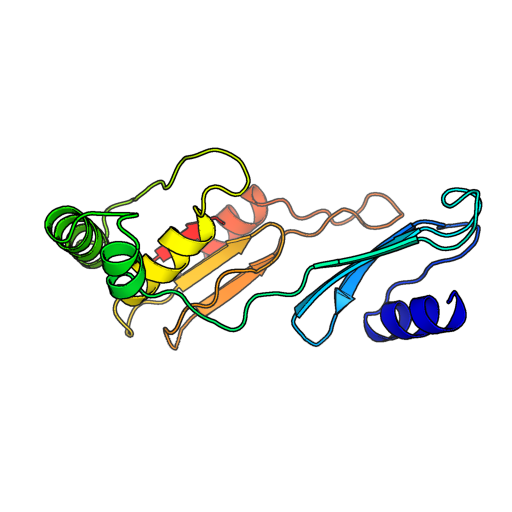7.053 4.029 1.00 97.62 160 ASP A N 1
ATOM 1218 C CA . ASP A 1 160 ? -16.662 -6.310 5.268 1.00 97.62 160 ASP A CA 1
ATOM 1219 C C . ASP A 1 160 ? -15.956 -4.947 5.222 1.00 97.62 160 ASP A C 1
ATOM 1221 O O . ASP A 1 160 ? -16.507 -3.942 5.674 1.00 97.62 160 ASP A O 1
ATOM 1225 N N . ARG A 1 161 ? -14.759 -4.885 4.611 1.00 97.38 161 ARG A N 1
ATOM 1226 C CA . ARG A 1 161 ? -14.030 -3.630 4.357 1.00 97.38 161 ARG A CA 1
ATOM 1227 C C . ARG A 1 161 ? -13.380 -3.589 2.984 1.00 97.38 161 ARG A C 1
ATOM 1229 O O . ARG A 1 161 ? -12.805 -4.571 2.514 1.00 97.38 161 ARG A O 1
ATOM 1236 N N . VAL A 1 162 ? -13.395 -2.398 2.392 1.00 97.38 162 VAL A N 1
ATOM 1237 C CA . VAL A 1 162 ? -12.576 -2.048 1.229 1.00 97.38 162 VAL A CA 1
ATOM 1238 C C . VAL A 1 162 ? -11.511 -1.058 1.684 1.00 97.38 162 VAL A C 1
ATOM 1240 O O . VAL A 1 162 ? -11.830 -0.031 2.279 1.00 97.38 162 VAL A O 1
ATOM 1243 N N . ILE A 1 163 ? -10.251 -1.378 1.411 1.00 96.62 163 ILE A N 1
ATOM 1244 C CA . ILE A 1 163 ? -9.091 -0.558 1.748 1.00 96.62 163 ILE A CA 1
ATOM 1245 C C . ILE A 1 163 ? -8.479 -0.064 0.442 1.00 96.62 163 ILE A C 1
ATOM 1247 O O . ILE A 1 163 ? -8.090 -0.861 -0.410 1.00 96.62 163 ILE A O 1
ATOM 1251 N N . LEU A 1 164 ? -8.415 1.255 0.297 1.00 95.38 164 LEU A N 1
ATOM 1252 C CA . LEU A 1 164 ? -7.813 1.928 -0.850 1.00 95.38 164 LEU A CA 1
ATOM 1253 C C . LEU A 1 164 ? -6.428 2.432 -0.449 1.00 95.38 164 LEU A C 1
ATOM 1255 O O . LEU A 1 164 ? -6.319 3.177 0.529 1.00 95.38 164 LEU A O 1
ATOM 1259 N N . GLY A 1 165 ? -5.398 1.987 -1.170 1.00 88.25 165 GLY A N 1
ATOM 1260 C CA . GLY A 1 165 ? -3.999 2.370 -0.956 1.00 88.25 165 GLY A CA 1
ATOM 1261 C C . GLY A 1 165 ? -3.387 3.121 -2.127 1.00 88.25 165 GLY A C 1
ATOM 1262 O O . GLY A 1 165 ? -3.932 3.043 -3.253 1.00 88.25 165 GLY A O 1
#

pLDDT: mean 91.53, std 6.6, range [66.25, 98.06]

Foldseek 3Di:
DQVVVQVQQVVQVHDDDAVRQWDWGQGPQRKIKIKGAPPVPVVGIDIDIGDFDPDQDALVVCCVVVVDPPVVSVVLLVCLVVVHDDDQDDDPPPCSLSVVLNSLQSHDLPFAEEEEECGDRRDHPHPRYHYHHFDAADPVRDDGGDSVNVVVVVVVVPGPDYHYD

Radius of gyration: 19.06 Å; Cα contacts (8 Å, |Δi|>4): 247; chains: 1; bounding box: 45×29×53 Å

Sequence (165 aa):
LIRIINKIVAAVGRRVDESQPMVDARMLDGSRFNAAIRPVGVDGPLVSIRKFSKNKLGLHKLVEFGAVTQNMAEVLAAAVHARKTTIISGGTGTGKTTMLNALSAFIPEDERLITIEDAAELQLQQPHVARMETRPANIEGHGELKQRDLVKNALRMRPDRVILG

Nearest PDB structures (foldseek):
  8rjf-assembly1_C  TM=7.543E-01  e=1.285E-19  Caulobacter vibrioides NA1000
  4ii7-assembly2_C  TM=9.149E-01  e=8.170E-14  Sulfolobus acidocaldarius DSM 639
  4ihq-assembly1_A  TM=8.077E-01  e=2.879E-14  Sulfolobus acidocaldarius DSM 639
  4ii7-assembly1_A  TM=9.094E-01  e=2.641E-13  Sulfolobus acidocaldarius DSM 639
  2oap-assembly1_2  TM=7.870E-01  e=2.318E-13  Archaeoglobus fulgidus DSM 4304

Solvent-accessible surface area (backbone atoms only — not comparable to full-atom values): 9894 Å² total; per-residue (Å²): 110,68,72,56,52,50,54,57,34,49,77,62,79,43,72,66,44,78,94,39,30,55,40,81,48,60,44,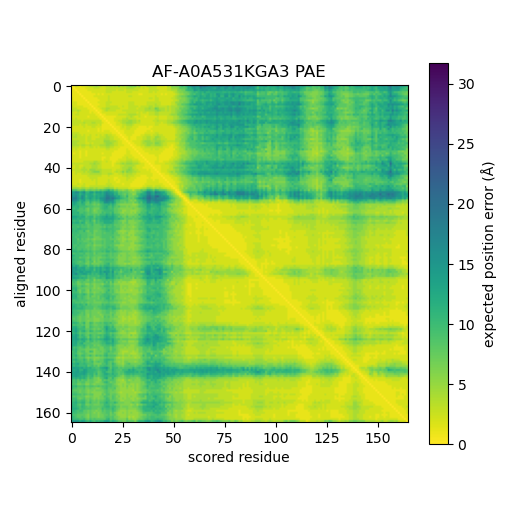95,89,61,25,42,37,38,39,31,26,50,82,76,20,78,97,40,75,44,75,49,75,51,73,71,80,85,74,80,59,45,54,68,56,36,35,75,71,64,76,41,52,68,70,55,50,53,52,51,41,49,34,42,61,69,68,50,92,78,86,79,81,77,66,90,90,71,46,52,70,51,52,50,53,20,50,48,71,44,49,66,61,88,44,35,36,32,41,42,16,72,64,81,75,80,77,75,80,48,83,42,64,50,81,40,57,41,37,73,48,47,98,87,68,47,78,55,39,52,65,70,56,51,52,62,51,46,70,75,66,71,52,74,42,80,46,82,98

Secondary structure (DSSP, 8-state):
-HHHHHHHHHTTT---SSSS-EEEEE-TTS-EEEEE-TTTSTTS-EEEEEPPP-----HHHHHHTTSS-HHHHHHHHHHHHTT-------STTSSHHHHHHHHHTTS-TTS-EEEEESS-------S-EEEEE-B---TTS---B-HHHHHHHHTTS--SEEEE-